Protein AF-A0A8J6HJA6-F1 (afdb_monomer_lite)

Sequence (142 aa):
MAYVNRNKSKNQATWPYMFLNTSSYSYVDPRYQIRTVEYIADKNGFHPVLNKSPPPLPSDTPVVAAAKNRHLVQFANIANAHNAAPGTVVVPVDSVAVNRAKDKHFLLYQKIAEEHARIAAQLEAEKLANEGTAQPILLQQH

pLDDT: mean 78.8, std 19.5, range [33.41, 98.12]

Organism: Tenebrio molitor (NCBI:txid7067)

InterPro domains:
  IPR000618 Insect cuticle protein [PF00379] (24-56)
  IPR000618 Insect cuticle protein [PS51155] (1-58)

Radius of gyration: 39.65 Å; chains: 1; bounding box: 59×57×113 Å

Structure (mmCIF, N/CA/C/O backbone):
data_AF-A0A8J6HJA6-F1
#
_entry.id   AF-A0A8J6HJA6-F1
#
loop_
_atom_site.group_PDB
_atom_site.id
_atom_site.type_symbol
_atom_site.label_atom_id
_atom_site.label_alt_id
_atom_site.label_comp_id
_atom_site.label_asym_id
_atom_site.label_entity_id
_atom_site.label_seq_id
_atom_site.pdbx_PDB_ins_code
_atom_site.Cartn_x
_atom_site.Cartn_y
_atom_site.Cartn_z
_atom_site.occupancy
_atom_site.B_iso_or_equiv
_atom_site.auth_seq_id
_atom_site.auth_comp_id
_atom_site.auth_asym_id
_atom_site.auth_atom_id
_atom_site.pdbx_PDB_model_num
ATOM 1 N N . MET A 1 1 ? 28.087 25.888 -11.509 1.00 39.22 1 MET A N 1
ATOM 2 C CA . MET A 1 1 ? 27.759 25.013 -12.659 1.00 39.22 1 MET A CA 1
ATOM 3 C C . MET A 1 1 ? 26.912 25.821 -13.632 1.00 39.22 1 MET A C 1
ATOM 5 O O . MET A 1 1 ? 25.787 26.157 -13.293 1.00 39.22 1 MET A O 1
ATOM 9 N N . ALA A 1 2 ? 27.481 26.251 -14.761 1.00 33.41 2 ALA A N 1
ATOM 10 C CA . ALA A 1 2 ? 26.812 27.146 -15.707 1.00 33.41 2 ALA A CA 1
ATOM 11 C C . ALA A 1 2 ? 25.949 26.343 -16.693 1.00 33.41 2 ALA A C 1
ATOM 13 O O . ALA A 1 2 ? 26.450 25.463 -17.391 1.00 33.41 2 ALA A O 1
ATOM 14 N N . TYR A 1 3 ? 24.650 26.636 -16.730 1.00 44.25 3 TYR A N 1
ATOM 15 C CA . TYR A 1 3 ? 23.699 26.050 -17.671 1.00 44.25 3 TYR A CA 1
ATOM 16 C C . TYR A 1 3 ? 23.817 26.804 -19.006 1.00 44.25 3 TYR A C 1
ATOM 18 O O . TYR A 1 3 ? 23.492 27.986 -19.076 1.00 44.25 3 TYR A O 1
ATOM 26 N N . VAL A 1 4 ? 24.305 26.152 -20.066 1.00 41.22 4 VAL A N 1
ATOM 27 C CA . VAL A 1 4 ? 24.376 26.737 -21.417 1.00 41.22 4 VAL A CA 1
ATOM 28 C C . VAL A 1 4 ? 23.368 26.011 -22.303 1.00 41.22 4 VAL A C 1
ATOM 30 O O . VAL A 1 4 ? 23.636 24.916 -22.786 1.00 41.22 4 VAL A O 1
ATOM 33 N N . ASN A 1 5 ? 22.200 26.620 -22.520 1.00 40.94 5 ASN A N 1
ATOM 34 C CA . ASN A 1 5 ? 21.218 26.139 -23.491 1.00 40.94 5 ASN A CA 1
ATOM 35 C C . ASN A 1 5 ? 21.443 26.847 -24.835 1.00 40.94 5 ASN A C 1
ATOM 37 O O . ASN A 1 5 ? 20.886 27.910 -25.105 1.00 40.94 5 ASN A O 1
ATOM 41 N N . ARG A 1 6 ? 22.302 26.257 -25.666 1.00 45.31 6 ARG A N 1
ATOM 42 C CA . ARG A 1 6 ? 22.463 26.603 -27.081 1.00 45.31 6 ARG A CA 1
ATOM 43 C C . ARG A 1 6 ? 21.668 25.556 -27.867 1.00 45.31 6 ARG A C 1
ATOM 45 O O . ARG A 1 6 ? 22.193 24.464 -28.023 1.00 45.31 6 ARG A O 1
ATOM 52 N N . ASN A 1 7 ? 20.406 25.833 -28.231 1.00 41.75 7 ASN A N 1
ATOM 53 C CA . ASN A 1 7 ? 19.678 25.283 -29.404 1.00 41.75 7 ASN A CA 1
ATOM 54 C C . ASN A 1 7 ? 18.141 25.408 -29.283 1.00 41.75 7 ASN A C 1
ATOM 56 O O . ASN A 1 7 ? 17.419 24.414 -29.259 1.00 41.75 7 ASN A O 1
ATOM 60 N N . LYS A 1 8 ? 17.595 26.632 -29.310 1.00 38.97 8 LYS A N 1
ATOM 61 C CA . LYS A 1 8 ? 16.229 26.834 -29.834 1.00 38.97 8 LYS A CA 1
ATOM 62 C C . LYS A 1 8 ? 16.327 27.109 -31.335 1.00 38.97 8 LYS A C 1
ATOM 64 O O . LYS A 1 8 ? 16.317 28.262 -31.747 1.00 38.97 8 LYS A O 1
ATOM 69 N N . SER A 1 9 ? 16.437 26.057 -32.143 1.00 43.78 9 SER A N 1
ATOM 70 C CA . SER A 1 9 ? 16.172 26.161 -33.582 1.00 43.78 9 SER A CA 1
ATOM 71 C C . SER A 1 9 ? 14.677 25.926 -33.799 1.00 43.78 9 SER A C 1
ATOM 73 O O . SER A 1 9 ? 14.189 24.816 -33.601 1.00 43.78 9 SER A O 1
ATOM 75 N N . LYS A 1 10 ? 13.927 26.987 -34.111 1.00 42.84 10 LYS A N 1
ATOM 76 C CA . LYS A 1 10 ? 12.536 26.899 -34.573 1.00 42.84 10 LYS A CA 1
ATOM 77 C C . LYS A 1 10 ? 12.545 27.162 -36.074 1.00 42.84 10 LYS A C 1
ATOM 79 O O . LYS A 1 10 ? 12.430 28.312 -36.490 1.00 42.84 10 LYS A O 1
ATOM 84 N N . ASN A 1 11 ? 12.709 26.116 -36.875 1.00 44.12 11 ASN A N 1
ATOM 85 C CA . ASN A 1 11 ? 12.542 26.227 -38.319 1.00 44.12 11 ASN A CA 1
ATOM 86 C C . ASN A 1 11 ? 11.039 26.284 -38.621 1.00 44.12 11 ASN A C 1
ATOM 88 O O . ASN A 1 11 ? 10.352 25.270 -38.570 1.00 44.12 11 ASN A O 1
ATOM 92 N N . GLN A 1 12 ? 10.520 27.488 -38.865 1.00 41.00 12 GLN A N 1
ATOM 93 C CA . G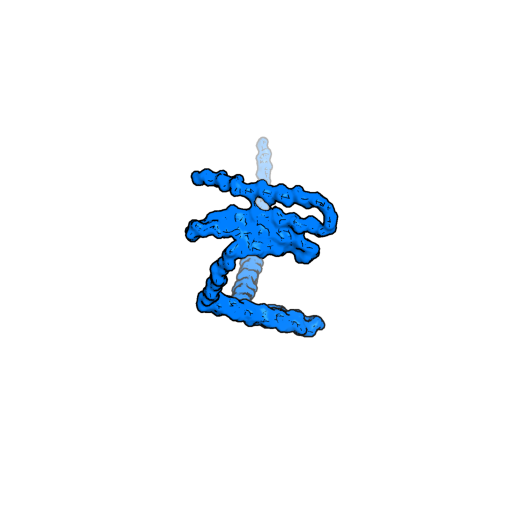LN A 1 12 ? 9.153 27.710 -39.334 1.00 41.00 12 GLN A CA 1
ATOM 94 C C . GLN A 1 12 ? 9.208 27.927 -40.850 1.00 41.00 12 GLN A C 1
ATOM 96 O O . GLN A 1 12 ? 9.618 28.995 -41.297 1.00 41.00 12 GLN A O 1
ATOM 101 N N . ALA A 1 13 ? 8.827 26.914 -41.630 1.00 42.03 13 ALA A N 1
ATOM 102 C CA . ALA A 1 13 ? 8.609 27.031 -43.071 1.00 42.03 13 ALA A CA 1
ATOM 103 C C . ALA A 1 13 ? 7.095 27.058 -43.353 1.00 42.03 13 ALA A C 1
ATOM 105 O O . ALA A 1 13 ? 6.339 26.258 -42.810 1.00 42.03 13 ALA A O 1
ATOM 106 N N . THR A 1 14 ? 6.658 28.022 -44.158 1.00 39.03 14 THR A N 1
ATOM 107 C CA . THR A 1 14 ? 5.274 28.309 -44.586 1.00 39.03 14 THR A CA 1
ATOM 108 C C . THR A 1 14 ? 4.947 27.601 -45.925 1.00 39.03 14 THR A C 1
ATOM 110 O O . THR A 1 14 ? 5.874 27.316 -46.670 1.00 39.03 14 THR A O 1
ATOM 113 N N . TRP A 1 15 ? 3.706 27.509 -46.439 1.00 45.03 15 TRP A N 1
ATOM 114 C CA . TRP A 1 15 ? 2.579 26.525 -46.307 1.00 45.03 15 TRP A CA 1
ATOM 115 C C . TRP A 1 15 ? 2.310 25.909 -47.736 1.00 45.03 15 TRP A C 1
ATOM 117 O O . TRP A 1 15 ? 2.874 26.498 -48.660 1.00 45.03 15 TRP A O 1
ATOM 127 N N . PRO A 1 16 ? 1.477 24.855 -48.034 1.00 52.22 16 PRO A N 1
ATOM 128 C CA . PRO A 1 16 ? 0.287 24.358 -47.314 1.00 52.22 16 PRO A CA 1
ATOM 129 C C . PRO A 1 16 ? 0.128 22.817 -47.133 1.00 52.22 16 PRO A C 1
ATOM 131 O O . PRO A 1 16 ? 0.649 22.007 -47.888 1.00 52.22 16 PRO A O 1
ATOM 134 N N . TYR A 1 17 ? -0.711 22.462 -46.147 1.00 45.69 17 TYR A N 1
ATOM 135 C CA . TYR A 1 17 ? -1.156 21.137 -45.662 1.00 45.69 17 TYR A CA 1
ATOM 136 C C . TYR A 1 17 ? -0.195 20.338 -44.747 1.00 45.69 17 TYR A C 1
ATOM 138 O O . TYR A 1 17 ? 0.798 19.767 -45.170 1.00 45.69 17 TYR A O 1
ATOM 146 N N . MET A 1 18 ? -0.605 20.263 -43.467 1.00 48.44 18 MET A N 1
ATOM 147 C CA . MET A 1 18 ? -0.001 19.588 -42.300 1.00 48.44 18 MET A CA 1
ATOM 148 C C . MET A 1 18 ? 1.337 20.158 -41.801 1.00 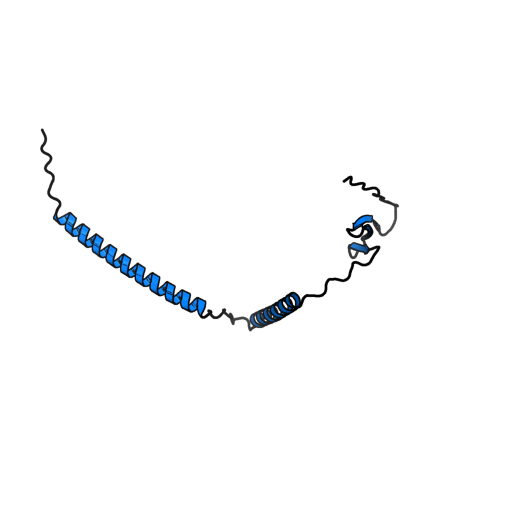48.44 18 MET A C 1
ATOM 150 O O . MET A 1 18 ? 2.419 19.779 -42.230 1.00 48.44 18 MET A O 1
ATOM 154 N N . PHE A 1 19 ? 1.247 21.042 -40.803 1.00 53.66 19 PHE A N 1
ATOM 155 C CA . PHE A 1 19 ? 2.394 21.541 -40.043 1.00 53.66 19 PHE A CA 1
ATOM 156 C C . PHE A 1 19 ? 2.930 20.436 -39.141 1.00 53.66 19 PHE A C 1
ATOM 158 O O . PHE A 1 19 ? 2.444 20.245 -38.027 1.00 53.66 19 PHE A O 1
ATOM 165 N N . LEU A 1 20 ? 3.941 19.714 -39.620 1.00 52.19 20 LEU A N 1
ATOM 166 C CA . LEU A 1 20 ? 4.787 18.908 -38.755 1.00 52.19 20 LEU A CA 1
ATOM 167 C C . LEU A 1 20 ? 5.719 19.874 -38.010 1.00 52.19 20 LEU A C 1
ATOM 169 O O . LEU A 1 20 ? 6.768 20.271 -38.512 1.00 52.19 20 LEU A O 1
ATOM 173 N N . ASN A 1 21 ? 5.306 20.316 -36.824 1.00 59.88 21 ASN A N 1
ATOM 174 C CA . ASN A 1 21 ? 6.173 21.113 -35.962 1.00 59.88 21 ASN A CA 1
ATOM 175 C C . ASN A 1 21 ? 7.187 20.170 -35.312 1.00 59.88 21 ASN A C 1
ATOM 177 O O . ASN A 1 21 ? 6.840 19.459 -34.366 1.00 59.88 21 ASN A O 1
ATOM 181 N N . THR A 1 22 ? 8.426 20.164 -35.806 1.00 66.81 22 THR A N 1
ATOM 182 C CA . THR A 1 22 ? 9.513 19.410 -35.180 1.00 66.81 22 THR A CA 1
ATOM 183 C C . THR A 1 22 ? 10.250 20.277 -34.167 1.00 66.81 22 THR A C 1
ATOM 185 O O . THR A 1 22 ? 10.564 21.447 -34.395 1.00 66.81 22 THR A O 1
ATOM 188 N N . SER A 1 23 ? 10.490 19.720 -32.986 1.00 77.19 23 SER A N 1
ATOM 189 C CA . SER A 1 23 ? 11.286 20.357 -31.940 1.00 77.19 23 SER A CA 1
ATOM 190 C C . SER A 1 23 ? 12.252 19.332 -31.373 1.00 77.19 23 SER A C 1
ATOM 192 O O . SER A 1 23 ? 11.929 18.152 -31.315 1.00 77.19 23 SER A O 1
ATOM 194 N N . SER A 1 24 ? 13.436 19.759 -30.947 1.00 82.56 24 SER A N 1
ATOM 195 C CA . SER A 1 24 ? 14.419 18.867 -30.338 1.00 82.56 24 SER A CA 1
ATOM 196 C C . SER A 1 24 ? 14.859 19.399 -28.984 1.00 82.56 24 SER A C 1
ATOM 198 O O . SER A 1 24 ? 15.115 20.597 -28.842 1.00 82.56 24 SER A O 1
ATOM 200 N N . TYR A 1 25 ? 15.013 18.508 -28.012 1.00 85.69 25 TYR A N 1
ATOM 201 C CA . TYR A 1 25 ? 15.626 18.816 -26.724 1.00 85.69 25 TYR A CA 1
ATOM 202 C C . TYR A 1 25 ? 16.797 17.870 -26.459 1.00 85.69 25 TYR A C 1
ATOM 204 O O . TYR A 1 25 ? 16.674 16.663 -26.666 1.00 85.69 25 TYR A O 1
ATOM 212 N N . SER A 1 26 ? 17.919 18.413 -25.979 1.00 88.06 26 SER A N 1
ATOM 213 C CA . SER A 1 26 ? 19.133 17.643 -25.700 1.00 88.06 26 SER A CA 1
ATOM 214 C C . SER A 1 26 ? 19.666 17.909 -24.297 1.00 88.06 26 SER A C 1
ATOM 216 O O . SER A 1 26 ? 19.671 19.051 -23.837 1.00 88.06 26 SER A O 1
ATOM 218 N N . TYR A 1 27 ? 20.163 16.862 -23.637 1.00 88.81 27 TYR A N 1
ATOM 219 C CA . TYR A 1 27 ? 20.821 16.946 -22.331 1.00 88.81 27 TYR A CA 1
ATOM 220 C C . TYR A 1 27 ? 21.981 15.944 -22.219 1.00 88.81 27 TYR A C 1
ATOM 222 O O . TYR A 1 27 ? 22.106 15.024 -23.030 1.00 88.81 27 TYR A O 1
ATOM 230 N N . VAL A 1 28 ? 22.839 16.126 -21.210 1.00 91.12 28 VAL A N 1
ATOM 231 C CA . VAL A 1 28 ? 23.933 15.198 -20.877 1.00 91.12 28 VAL A CA 1
ATOM 232 C C . VAL A 1 28 ? 23.485 14.302 -19.725 1.00 91.12 28 VAL A C 1
ATOM 234 O O . VAL A 1 28 ? 23.080 14.807 -18.678 1.00 91.12 28 VAL A O 1
ATOM 237 N N . ASP A 1 29 ? 23.518 12.984 -19.917 1.00 87.81 29 ASP A N 1
ATOM 238 C CA . ASP A 1 29 ? 23.140 12.021 -18.879 1.00 87.81 29 ASP A CA 1
ATOM 239 C C . ASP A 1 29 ? 24.255 11.829 -17.819 1.00 87.81 29 ASP A C 1
ATOM 241 O O . ASP A 1 29 ? 25.400 12.231 -18.042 1.00 87.81 29 ASP A O 1
ATOM 245 N N . PRO A 1 30 ? 23.974 11.191 -16.663 1.00 89.69 30 PRO A N 1
ATOM 246 C CA . PRO A 1 30 ? 24.989 10.911 -15.636 1.00 89.69 30 PRO A CA 1
ATOM 247 C C . PRO A 1 30 ? 26.155 10.020 -16.099 1.00 89.69 30 PRO A C 1
ATOM 249 O O . PRO A 1 30 ? 27.116 9.829 -15.359 1.00 89.69 30 PRO A O 1
ATOM 252 N N . ARG A 1 31 ? 26.075 9.451 -17.308 1.00 88.31 31 ARG A N 1
ATOM 253 C CA . ARG A 1 31 ? 27.128 8.659 -17.955 1.00 88.31 31 ARG A CA 1
ATOM 254 C C . ARG A 1 31 ? 27.893 9.491 -18.996 1.00 88.31 31 ARG A C 1
ATOM 256 O O . ARG A 1 31 ? 28.598 8.915 -19.823 1.00 88.31 31 ARG A O 1
ATOM 263 N N . TYR A 1 32 ? 27.738 10.817 -18.970 1.00 91.19 32 TYR A N 1
ATOM 264 C CA . TYR A 1 32 ? 28.351 11.784 -19.883 1.00 91.19 32 TYR A CA 1
ATOM 265 C C . TYR A 1 32 ? 27.991 11.583 -21.363 1.00 91.19 32 TYR A C 1
ATOM 267 O O . TYR A 1 32 ? 28.756 11.957 -22.252 1.00 91.19 32 TYR A O 1
ATOM 275 N N . GLN A 1 33 ? 26.819 11.015 -21.661 1.00 88.75 33 GLN A N 1
ATOM 276 C CA . GLN A 1 33 ? 26.337 10.860 -23.034 1.00 88.75 33 GLN A CA 1
ATOM 277 C C . GLN A 1 33 ? 25.266 11.896 -23.379 1.00 88.75 33 GLN A C 1
ATOM 279 O O . GLN A 1 33 ? 24.378 12.178 -22.577 1.00 88.75 33 GLN A O 1
ATOM 284 N N . ILE A 1 34 ? 25.303 12.409 -24.613 1.00 90.31 34 ILE A N 1
ATOM 285 C CA . ILE A 1 34 ? 24.251 13.288 -25.134 1.00 90.31 34 ILE A CA 1
ATOM 286 C C . ILE A 1 34 ? 23.013 12.455 -25.476 1.00 90.31 34 ILE A C 1
ATOM 288 O O . ILE A 1 34 ? 23.058 11.533 -26.303 1.00 90.31 34 ILE A O 1
ATOM 292 N N . ARG A 1 35 ? 21.895 12.810 -24.849 1.00 89.44 35 ARG A N 1
ATOM 293 C CA . ARG A 1 35 ? 20.556 12.314 -25.160 1.00 89.44 35 ARG A CA 1
ATOM 294 C C . ARG A 1 35 ? 19.809 13.414 -25.890 1.00 89.44 35 ARG A C 1
ATOM 296 O O . ARG A 1 35 ? 19.789 14.545 -25.415 1.00 89.44 35 ARG A O 1
ATOM 303 N N . THR A 1 36 ? 19.212 13.073 -27.023 1.00 90.69 36 THR A N 1
ATOM 304 C CA . THR A 1 36 ? 18.389 13.980 -27.822 1.00 90.69 36 THR A CA 1
ATOM 305 C C . THR A 1 36 ? 17.038 13.329 -28.023 1.00 90.69 36 THR A C 1
ATOM 307 O O . THR A 1 36 ? 16.962 12.175 -28.451 1.00 90.69 36 THR A O 1
ATOM 310 N N . VAL A 1 37 ? 15.994 14.081 -27.704 1.00 88.88 37 VAL A N 1
ATOM 311 C CA . VAL A 1 37 ? 14.614 13.723 -28.003 1.00 88.88 37 VAL A CA 1
ATOM 312 C C . VAL A 1 37 ? 14.146 14.640 -29.117 1.00 88.88 37 VAL A C 1
ATOM 314 O O . VAL A 1 37 ? 14.171 15.864 -28.965 1.00 88.88 37 VAL A O 1
ATOM 317 N N . GLU A 1 38 ? 13.765 14.043 -30.235 1.00 89.06 38 GLU A N 1
ATOM 318 C CA . GLU A 1 38 ? 13.066 14.715 -31.318 1.00 89.06 38 GLU A CA 1
ATOM 319 C C . GLU A 1 38 ? 11.563 14.539 -31.123 1.00 89.06 38 GLU A C 1
ATOM 321 O O . GLU A 1 38 ? 11.078 13.473 -30.746 1.00 89.06 38 GLU A O 1
ATOM 326 N N . TYR A 1 39 ? 10.828 15.616 -31.342 1.00 84.88 39 TYR A N 1
ATOM 327 C CA . TYR A 1 39 ? 9.397 15.684 -31.132 1.00 84.88 39 TYR A CA 1
ATOM 328 C C . TYR A 1 39 ? 8.697 15.823 -32.470 1.00 84.88 39 TYR A C 1
ATOM 330 O O . TYR A 1 39 ? 8.936 16.792 -33.191 1.00 84.88 39 TYR A O 1
ATOM 338 N N . ILE A 1 40 ? 7.811 14.873 -32.762 1.00 85.75 40 ILE A N 1
ATOM 339 C CA . ILE A 1 40 ? 6.941 14.890 -33.934 1.00 85.75 40 ILE A CA 1
ATOM 340 C C . ILE A 1 40 ? 5.502 14.992 -33.427 1.00 85.75 40 ILE A C 1
ATOM 342 O O . ILE A 1 40 ? 5.014 14.100 -32.732 1.00 85.75 40 ILE A O 1
ATOM 346 N N . ALA A 1 41 ? 4.835 16.100 -33.745 1.00 84.25 41 ALA A N 1
ATOM 347 C CA . ALA A 1 41 ? 3.416 16.287 -33.465 1.00 84.25 41 ALA A CA 1
ATOM 348 C C . ALA A 1 41 ? 2.605 16.037 -34.742 1.00 84.25 41 ALA A C 1
ATOM 350 O O . ALA A 1 41 ? 2.811 16.719 -35.749 1.00 84.25 41 ALA A O 1
ATOM 351 N N . ASP A 1 42 ? 1.685 15.073 -34.689 1.00 82.56 42 ASP A N 1
ATOM 352 C CA . ASP A 1 42 ? 0.760 14.754 -35.775 1.00 82.56 42 ASP A CA 1
ATOM 353 C C . ASP A 1 42 ? -0.696 14.664 -35.275 1.00 82.56 42 ASP A C 1
ATOM 355 O O . ASP A 1 42 ? -1.011 14.965 -34.123 1.00 82.56 42 ASP A O 1
ATOM 359 N N . LYS A 1 43 ? -1.617 14.260 -36.159 1.00 86.44 43 LYS A N 1
ATOM 360 C CA . LYS A 1 43 ? -3.050 14.118 -35.845 1.00 86.44 43 LYS A CA 1
ATOM 361 C C . LYS A 1 43 ? -3.366 13.067 -34.769 1.00 86.44 43 LYS A C 1
ATOM 363 O O . LYS A 1 43 ? -4.431 13.134 -34.167 1.00 86.44 43 LYS A O 1
ATOM 368 N N . ASN A 1 44 ? -2.475 12.102 -34.550 1.00 84.88 44 ASN A N 1
ATOM 369 C CA . ASN A 1 44 ? -2.622 11.027 -33.569 1.00 84.88 44 ASN A CA 1
ATOM 370 C C . ASN A 1 44 ? -1.936 11.370 -32.236 1.00 84.88 44 ASN A C 1
ATOM 372 O O . ASN A 1 44 ? -1.934 10.550 -31.319 1.00 84.88 44 ASN A O 1
ATOM 376 N N . GLY A 1 45 ? -1.366 12.573 -32.119 1.00 83.25 45 GLY A N 1
ATOM 377 C CA . GLY A 1 45 ? -0.766 13.081 -30.897 1.00 83.25 45 GLY A CA 1
ATOM 378 C C . GLY A 1 45 ? 0.740 13.278 -31.014 1.00 83.25 45 GLY A C 1
ATOM 379 O O . GLY A 1 45 ? 1.266 13.714 -32.037 1.00 83.25 45 GLY A O 1
ATOM 380 N N . PHE A 1 46 ? 1.426 13.039 -29.902 1.00 83.81 46 PHE A N 1
ATOM 381 C CA . PHE A 1 46 ? 2.830 13.377 -29.720 1.00 83.81 46 PHE A CA 1
ATOM 382 C C . PHE A 1 46 ? 3.708 12.130 -29.734 1.00 83.81 46 PHE A C 1
ATOM 384 O O . PHE A 1 46 ? 3.520 11.231 -28.913 1.00 83.81 46 PHE A O 1
ATOM 391 N N . HIS A 1 47 ? 4.709 12.125 -30.612 1.00 86.06 47 HIS A N 1
ATOM 392 C CA . HIS A 1 47 ? 5.608 10.991 -30.816 1.00 86.06 47 HIS A CA 1
ATOM 393 C C . HIS A 1 47 ? 7.054 11.406 -30.522 1.00 86.06 47 HIS A C 1
ATOM 395 O O . HIS A 1 47 ? 7.678 12.088 -31.342 1.00 86.06 47 HIS A O 1
ATOM 401 N N . PRO A 1 48 ? 7.602 11.042 -29.350 1.00 88.44 48 PRO A N 1
ATOM 402 C CA . PRO A 1 48 ? 9.001 11.289 -29.040 1.00 88.44 48 PRO A CA 1
ATOM 403 C C . PRO A 1 48 ? 9.892 10.236 -29.710 1.00 88.44 48 PRO A C 1
ATOM 405 O O . PRO A 1 48 ? 9.736 9.035 -29.487 1.00 88.44 48 PRO A O 1
ATOM 408 N N . VAL A 1 49 ? 10.873 10.691 -30.482 1.00 88.62 49 VAL A N 1
ATOM 409 C CA . VAL A 1 49 ? 11.915 9.853 -31.081 1.00 88.62 49 VAL A CA 1
ATOM 410 C C . VAL A 1 49 ? 13.213 10.070 -30.312 1.00 88.62 49 VAL A C 1
ATOM 412 O O . VAL A 1 49 ? 13.709 11.188 -30.181 1.00 88.62 49 VAL A O 1
ATOM 415 N N . LEU A 1 50 ? 13.765 8.991 -29.764 1.00 89.62 50 LEU A N 1
ATOM 416 C CA . LEU A 1 50 ? 15.002 9.023 -28.988 1.00 89.62 50 LEU A CA 1
ATOM 417 C C . LEU A 1 50 ? 16.192 8.684 -29.885 1.00 89.62 50 LEU A C 1
ATOM 419 O O . LEU A 1 50 ? 16.182 7.673 -30.582 1.00 89.62 50 LEU A O 1
ATOM 423 N N . ASN A 1 51 ? 17.267 9.467 -29.792 1.00 88.44 51 ASN A N 1
ATOM 424 C CA . ASN A 1 51 ? 18.517 9.184 -30.507 1.00 88.44 51 ASN A CA 1
ATOM 425 C C . ASN A 1 51 ? 19.221 7.896 -30.043 1.00 88.44 51 ASN A C 1
ATOM 427 O O . ASN A 1 51 ? 20.116 7.388 -30.717 1.00 88.44 51 ASN A O 1
ATOM 431 N N . LYS A 1 52 ? 18.871 7.403 -28.855 1.00 86.00 52 LYS A N 1
ATOM 432 C CA . LYS A 1 52 ? 19.425 6.197 -28.250 1.00 86.00 52 LYS A CA 1
ATOM 433 C C . LYS A 1 52 ? 18.340 5.482 -27.468 1.00 86.00 52 LYS A C 1
ATOM 435 O O . LYS A 1 52 ? 17.616 6.123 -26.706 1.00 86.00 52 LYS A O 1
ATOM 440 N N . SER A 1 53 ? 18.306 4.159 -27.569 1.00 84.38 53 SER A N 1
ATOM 441 C CA . SER A 1 53 ? 17.411 3.347 -26.753 1.00 84.38 53 SER A CA 1
ATOM 442 C C . SER A 1 53 ? 17.667 3.592 -25.260 1.00 84.38 53 SER A C 1
ATOM 444 O O . SER A 1 53 ? 18.833 3.706 -24.841 1.00 84.38 53 SER A O 1
ATOM 446 N N . PRO A 1 54 ? 16.602 3.702 -24.448 1.00 81.94 54 PRO A N 1
ATOM 447 C CA . PRO A 1 54 ? 16.754 3.708 -23.005 1.00 81.94 54 PRO A CA 1
ATOM 448 C C . PRO A 1 54 ? 17.386 2.382 -22.555 1.00 81.94 54 PRO A C 1
ATOM 450 O O . PRO A 1 54 ? 17.239 1.362 -23.239 1.00 81.94 54 PRO A O 1
ATOM 453 N N . PRO A 1 55 ? 18.114 2.377 -21.427 1.00 83.62 55 PRO A N 1
ATOM 454 C CA . PRO A 1 55 ? 18.568 1.127 -20.836 1.00 83.62 55 PRO A CA 1
ATOM 455 C C . PRO A 1 55 ? 17.363 0.216 -20.550 1.00 83.62 55 PRO A C 1
ATOM 457 O O . PRO A 1 55 ? 16.260 0.723 -20.314 1.00 83.62 55 PRO A O 1
ATOM 460 N N . PRO A 1 56 ? 17.556 -1.115 -20.561 1.00 86.94 56 PRO A N 1
ATOM 461 C CA . PRO A 1 56 ? 16.492 -2.033 -20.190 1.00 86.94 56 PRO A CA 1
ATOM 462 C C . PRO A 1 56 ? 16.002 -1.709 -18.779 1.00 86.94 56 PRO A C 1
ATOM 464 O O . PRO A 1 56 ? 16.779 -1.295 -17.912 1.00 86.94 56 PRO A O 1
ATOM 467 N N . LEU A 1 57 ? 14.702 -1.900 -18.561 1.00 87.31 57 LEU A N 1
ATOM 468 C CA . LEU A 1 57 ? 14.132 -1.785 -17.228 1.00 87.31 57 LEU A CA 1
ATOM 469 C C . LEU A 1 57 ? 14.824 -2.780 -16.286 1.00 87.31 57 LEU A C 1
ATOM 471 O O . LEU A 1 57 ? 15.209 -3.872 -16.719 1.00 87.31 57 LEU A O 1
ATOM 475 N N . PRO A 1 58 ? 14.997 -2.419 -15.006 1.00 89.94 58 PRO A N 1
ATOM 476 C CA . PRO A 1 58 ? 15.538 -3.348 -14.029 1.00 89.94 58 PRO A CA 1
ATOM 477 C C . PRO A 1 58 ? 14.631 -4.577 -13.921 1.00 89.94 58 PRO A C 1
ATOM 479 O O . PRO A 1 58 ? 13.406 -4.459 -13.937 1.00 89.94 58 PRO A O 1
ATOM 482 N N . SER A 1 59 ? 15.240 -5.757 -13.798 1.00 93.31 59 SER A N 1
ATOM 483 C CA . SER A 1 59 ? 14.498 -6.975 -13.476 1.00 93.31 59 SER A CA 1
ATOM 484 C C . SER A 1 59 ? 13.978 -6.896 -12.043 1.00 93.31 59 SER A C 1
ATOM 486 O O . SER A 1 59 ? 14.697 -6.446 -11.147 1.00 93.31 59 SER A O 1
ATOM 488 N N . ASP A 1 60 ? 12.757 -7.384 -11.820 1.00 95.06 60 ASP A N 1
ATOM 489 C CA . ASP A 1 60 ? 12.175 -7.463 -10.483 1.00 95.06 60 ASP A CA 1
ATOM 490 C C . ASP A 1 60 ? 13.091 -8.283 -9.564 1.00 95.06 60 ASP A C 1
ATOM 492 O O . ASP A 1 60 ? 13.540 -9.381 -9.909 1.00 95.06 60 ASP A O 1
ATOM 496 N N . THR A 1 61 ? 13.358 -7.758 -8.367 1.00 96.69 61 THR A N 1
ATOM 497 C CA . THR A 1 61 ? 13.984 -8.552 -7.306 1.00 96.69 61 THR A CA 1
ATOM 498 C C . THR A 1 61 ? 12.992 -9.612 -6.814 1.00 96.69 61 THR A C 1
ATOM 500 O O . THR A 1 61 ? 11.778 -9.428 -6.958 1.00 96.69 61 THR A O 1
ATOM 503 N N . PRO A 1 62 ? 13.447 -10.697 -6.159 1.00 96.81 62 PRO A N 1
ATOM 504 C CA . PRO A 1 62 ? 12.542 -11.722 -5.632 1.00 96.81 62 PRO A CA 1
ATOM 505 C C . PRO A 1 62 ? 11.441 -11.160 -4.718 1.00 96.81 62 PRO A C 1
ATOM 507 O O . PRO A 1 62 ? 10.308 -11.636 -4.735 1.00 96.81 62 PRO A O 1
ATOM 510 N N . VAL A 1 63 ? 11.751 -10.107 -3.954 1.00 96.50 63 VAL A N 1
ATOM 511 C CA . VAL A 1 63 ? 10.794 -9.437 -3.060 1.00 96.50 63 VAL A CA 1
ATOM 512 C C . VAL A 1 63 ? 9.733 -8.676 -3.852 1.00 96.50 63 VAL A C 1
ATOM 514 O O . VAL A 1 63 ? 8.546 -8.789 -3.544 1.00 96.50 63 VAL A O 1
ATOM 517 N N . VAL A 1 64 ? 10.141 -7.933 -4.884 1.00 96.81 64 VAL A N 1
ATOM 518 C CA . VAL A 1 64 ? 9.220 -7.179 -5.748 1.00 96.81 64 VAL A CA 1
ATOM 519 C C . VAL A 1 64 ? 8.314 -8.136 -6.522 1.00 96.81 64 VAL A C 1
ATOM 521 O O . VAL A 1 64 ? 7.097 -7.955 -6.524 1.00 96.81 64 VAL A O 1
ATOM 524 N N . ALA A 1 65 ? 8.876 -9.207 -7.084 1.00 96.56 65 ALA A N 1
ATOM 525 C CA . ALA A 1 65 ? 8.109 -10.240 -7.774 1.00 96.56 65 ALA A CA 1
ATOM 526 C C . ALA A 1 65 ? 7.085 -10.909 -6.838 1.00 96.56 65 ALA A C 1
ATOM 528 O O . ALA A 1 65 ? 5.909 -11.044 -7.182 1.00 96.56 65 ALA A O 1
ATOM 529 N N . ALA A 1 66 ? 7.496 -11.263 -5.614 1.00 97.31 66 ALA A N 1
ATOM 530 C CA . ALA A 1 66 ? 6.588 -11.819 -4.615 1.00 97.31 66 ALA A CA 1
ATOM 531 C C . ALA A 1 66 ? 5.471 -10.835 -4.232 1.00 97.31 66 ALA A C 1
ATOM 533 O O . ALA A 1 66 ? 4.316 -11.243 -4.112 1.00 97.31 66 ALA A O 1
ATOM 534 N N . ALA A 1 67 ? 5.783 -9.547 -4.060 1.00 96.94 67 ALA A N 1
ATOM 535 C CA . ALA A 1 67 ? 4.787 -8.518 -3.764 1.00 96.94 67 ALA A CA 1
ATOM 536 C C . ALA A 1 67 ? 3.778 -8.351 -4.913 1.00 96.94 67 ALA A C 1
ATOM 538 O O . ALA A 1 67 ? 2.572 -8.312 -4.669 1.00 96.94 67 ALA A O 1
ATOM 539 N N . LYS A 1 68 ? 4.254 -8.344 -6.163 1.00 96.88 68 LYS A N 1
ATOM 540 C CA . LYS A 1 68 ? 3.412 -8.285 -7.365 1.00 96.88 68 LYS A CA 1
ATOM 541 C C . LYS A 1 68 ? 2.462 -9.479 -7.454 1.00 96.88 68 LYS A C 1
ATOM 543 O O . LYS A 1 68 ? 1.274 -9.293 -7.712 1.00 96.88 68 LYS A O 1
ATOM 548 N N . ASN A 1 69 ? 2.957 -10.681 -7.162 1.00 97.62 69 ASN A N 1
ATOM 549 C CA . ASN A 1 69 ? 2.136 -11.892 -7.130 1.00 97.62 69 ASN A CA 1
ATOM 550 C C . ASN A 1 69 ? 1.066 -11.825 -6.033 1.00 97.62 69 ASN A C 1
ATOM 552 O O . ASN A 1 69 ? -0.098 -12.114 -6.303 1.00 97.62 69 ASN A O 1
ATOM 556 N N . ARG A 1 70 ? 1.421 -11.386 -4.815 1.00 96.88 70 ARG A N 1
ATOM 557 C CA . ARG A 1 70 ? 0.438 -11.188 -3.732 1.00 96.88 70 ARG A CA 1
ATOM 558 C C . ARG A 1 70 ? -0.647 -10.195 -4.134 1.00 96.88 70 ARG A C 1
ATOM 560 O O . ARG A 1 70 ? -1.825 -10.469 -3.921 1.00 96.88 70 ARG A O 1
ATOM 567 N N . HIS A 1 71 ? -0.253 -9.074 -4.736 1.00 96.81 71 HIS A N 1
ATOM 568 C CA . HIS A 1 71 ? -1.190 -8.058 -5.200 1.00 96.81 71 HIS A CA 1
ATOM 569 C C . HIS A 1 71 ? -2.132 -8.604 -6.281 1.00 96.81 71 HIS A C 1
ATOM 571 O O . HIS A 1 71 ? -3.338 -8.398 -6.197 1.00 96.81 71 HIS A O 1
ATOM 577 N N . LEU A 1 72 ? -1.606 -9.338 -7.267 1.00 97.12 72 LEU A N 1
ATOM 578 C CA . LEU A 1 72 ? -2.418 -9.968 -8.314 1.00 97.12 72 LEU A CA 1
ATOM 579 C C . LEU A 1 72 ? -3.482 -10.907 -7.735 1.00 97.12 72 LEU A C 1
ATOM 581 O O . LEU A 1 72 ? -4.643 -10.831 -8.132 1.00 97.12 72 LEU A O 1
ATOM 585 N N . VAL A 1 73 ? -3.104 -11.745 -6.765 1.00 96.19 73 VAL A N 1
ATOM 586 C CA . VAL A 1 73 ? -4.039 -12.652 -6.080 1.00 96.19 73 VAL A CA 1
ATOM 587 C C . VAL A 1 73 ? -5.116 -11.867 -5.327 1.00 96.19 73 VAL A C 1
ATOM 589 O O . VAL A 1 73 ? -6.301 -12.169 -5.452 1.00 96.19 73 VAL A O 1
ATOM 592 N N . GLN A 1 74 ? -4.731 -10.833 -4.576 1.00 90.69 74 GLN A N 1
ATOM 593 C CA . GLN A 1 74 ? -5.682 -9.991 -3.841 1.00 90.69 74 GLN A CA 1
ATOM 594 C C . GLN A 1 74 ? -6.658 -9.277 -4.776 1.00 90.69 74 GLN A C 1
ATOM 596 O O . GLN A 1 74 ? -7.862 -9.285 -4.527 1.00 90.69 74 GLN A O 1
ATOM 601 N N . PHE A 1 75 ? -6.152 -8.705 -5.867 1.00 92.19 75 PHE A N 1
ATOM 602 C CA . PHE A 1 75 ? -6.974 -8.048 -6.873 1.00 92.19 75 PHE A CA 1
ATOM 603 C C . PHE A 1 75 ? -7.995 -9.017 -7.479 1.00 92.19 75 PHE A C 1
ATOM 605 O O . PHE A 1 75 ? -9.176 -8.685 -7.548 1.00 92.19 75 PHE A O 1
ATOM 612 N N . ALA A 1 76 ? -7.569 -10.228 -7.852 1.00 91.75 76 ALA A N 1
ATOM 613 C CA . ALA A 1 76 ? -8.465 -11.249 -8.389 1.00 91.75 76 ALA A CA 1
ATOM 614 C C . ALA A 1 76 ? -9.560 -11.642 -7.382 1.00 91.75 76 ALA A C 1
ATOM 616 O O . ALA A 1 76 ? -10.729 -11.734 -7.751 1.00 91.75 76 ALA A O 1
ATOM 617 N N . ASN A 1 77 ? -9.211 -11.803 -6.102 1.00 87.06 77 ASN A N 1
ATOM 618 C CA . ASN A 1 77 ? -10.183 -12.104 -5.048 1.00 87.06 77 ASN A CA 1
ATOM 619 C C . ASN A 1 77 ? -11.232 -10.994 -4.898 1.00 87.06 77 ASN A C 1
ATOM 621 O O . ASN A 1 77 ? -12.422 -11.287 -4.809 1.00 87.06 77 ASN A O 1
ATOM 625 N N . ILE A 1 78 ? -10.800 -9.729 -4.903 1.00 84.06 78 ILE A N 1
ATOM 626 C CA . ILE A 1 78 ? -11.700 -8.571 -4.806 1.00 84.06 78 ILE A CA 1
ATOM 627 C C . ILE A 1 78 ? -12.592 -8.484 -6.046 1.00 84.06 78 ILE A C 1
ATOM 629 O O . ILE A 1 78 ? -13.802 -8.319 -5.918 1.00 84.06 78 ILE A O 1
ATOM 633 N N . ALA A 1 79 ? -12.024 -8.648 -7.242 1.00 85.50 79 ALA A N 1
ATOM 634 C CA . ALA A 1 79 ? -12.788 -8.650 -8.485 1.00 85.50 79 ALA A CA 1
ATOM 635 C C . ALA A 1 79 ? -13.858 -9.755 -8.485 1.00 85.50 79 ALA A C 1
ATOM 637 O O . ALA A 1 79 ? -15.005 -9.498 -8.837 1.00 85.50 79 ALA A O 1
ATOM 638 N N . ASN A 1 80 ? -13.519 -10.962 -8.026 1.00 83.75 80 ASN A N 1
ATOM 639 C CA . ASN A 1 80 ? -14.474 -12.064 -7.895 1.00 83.75 80 ASN A CA 1
ATOM 640 C C . ASN A 1 80 ? -15.566 -11.767 -6.859 1.00 83.75 80 ASN A C 1
ATOM 642 O O . ASN A 1 80 ? -16.737 -12.018 -7.131 1.00 83.75 80 ASN A O 1
ATOM 646 N N . ALA A 1 81 ? -15.206 -11.197 -5.705 1.00 79.31 81 ALA A N 1
ATOM 647 C CA . ALA A 1 81 ? -16.174 -10.794 -4.686 1.00 79.31 81 ALA A CA 1
ATOM 648 C C . ALA A 1 81 ? -17.137 -9.711 -5.200 1.00 79.31 81 ALA A C 1
ATOM 650 O O . ALA A 1 81 ? -18.319 -9.740 -4.874 1.00 79.31 81 ALA A O 1
ATOM 651 N N . HIS A 1 82 ? -16.654 -8.787 -6.033 1.00 75.62 82 HIS A N 1
ATOM 652 C CA . HIS A 1 82 ? -17.482 -7.748 -6.650 1.00 75.62 82 HIS A CA 1
ATOM 653 C C . HIS A 1 82 ? -18.322 -8.249 -7.833 1.00 75.62 82 HIS A C 1
ATOM 655 O O . HIS A 1 82 ? -19.349 -7.648 -8.131 1.00 75.62 82 HIS A O 1
ATOM 661 N N . ASN A 1 83 ? -17.920 -9.341 -8.489 1.00 76.88 83 ASN A N 1
ATOM 662 C CA . ASN A 1 83 ? -18.725 -10.018 -9.511 1.00 76.88 83 ASN A CA 1
ATOM 663 C C . ASN A 1 83 ? -19.813 -10.932 -8.914 1.00 76.88 83 ASN A C 1
ATOM 665 O O . ASN A 1 83 ? -20.604 -11.503 -9.668 1.00 76.88 83 ASN A O 1
ATOM 669 N N . ALA A 1 84 ? -19.864 -11.104 -7.586 1.00 67.12 84 ALA A N 1
ATOM 670 C CA . ALA A 1 84 ? -20.958 -11.813 -6.931 1.00 67.12 84 ALA A CA 1
ATOM 671 C C . ALA A 1 84 ? -22.302 -11.113 -7.214 1.00 67.12 84 ALA A C 1
ATOM 673 O O . ALA A 1 84 ? -22.355 -9.899 -7.406 1.00 67.12 84 ALA A O 1
ATOM 674 N N . ALA A 1 85 ? -23.381 -11.899 -7.275 1.00 67.69 85 ALA A N 1
ATOM 675 C CA . ALA A 1 85 ? -24.699 -11.447 -7.713 1.00 67.69 85 ALA A CA 1
ATOM 676 C C . ALA A 1 85 ? -25.142 -10.129 -7.032 1.00 67.69 85 ALA A C 1
ATOM 678 O O . ALA A 1 85 ? -24.938 -9.963 -5.823 1.00 67.69 85 ALA A O 1
ATOM 679 N N . PRO A 1 86 ? -25.790 -9.201 -7.767 1.00 61.09 86 PRO A N 1
ATOM 680 C CA . PRO A 1 86 ? -26.302 -7.962 -7.189 1.00 61.09 86 PRO A CA 1
ATOM 681 C C . PRO A 1 86 ? -27.235 -8.280 -6.013 1.00 61.09 86 PRO A C 1
ATOM 683 O O . PRO A 1 86 ? -28.283 -8.893 -6.200 1.00 61.09 86 PRO A O 1
ATOM 686 N N . GLY A 1 87 ? -26.836 -7.898 -4.797 1.00 65.06 87 GLY A N 1
ATOM 687 C CA . GLY A 1 87 ? -27.594 -8.156 -3.566 1.00 65.06 87 GLY A CA 1
ATOM 688 C C . GLY A 1 87 ? -26.851 -8.963 -2.497 1.00 65.06 87 GLY A C 1
ATOM 689 O O . GLY A 1 87 ? -27.253 -8.919 -1.336 1.00 65.06 87 GLY A O 1
ATOM 690 N N . THR A 1 88 ? -25.742 -9.635 -2.821 1.00 61.00 88 THR A N 1
ATOM 691 C CA . THR A 1 88 ? -24.877 -10.257 -1.803 1.00 61.00 88 THR A CA 1
ATOM 692 C C . THR A 1 88 ? -23.764 -9.297 -1.394 1.00 61.00 88 THR A C 1
ATOM 694 O O . THR A 1 88 ? -22.726 -9.223 -2.048 1.00 61.00 88 THR A O 1
ATOM 697 N N . VAL A 1 89 ? -23.962 -8.550 -0.305 1.00 61.62 89 VAL A N 1
ATOM 698 C CA . VAL A 1 89 ? -22.869 -7.790 0.320 1.00 61.62 89 VAL A CA 1
ATOM 699 C C . VAL A 1 89 ? -21.950 -8.792 1.017 1.00 61.62 89 VAL A C 1
ATOM 701 O O . VAL A 1 89 ? -22.277 -9.306 2.086 1.00 61.62 89 VAL A O 1
ATOM 704 N N . VAL A 1 90 ? -20.800 -9.094 0.414 1.00 64.12 90 VAL A N 1
ATOM 705 C CA . VAL A 1 90 ? -19.738 -9.856 1.084 1.00 64.12 90 VAL A CA 1
ATOM 706 C C . VAL A 1 90 ? -19.083 -8.926 2.107 1.00 64.12 90 VAL A C 1
ATOM 708 O O . VAL A 1 90 ? -18.164 -8.174 1.787 1.00 64.12 90 VAL A O 1
ATOM 711 N N . VAL A 1 91 ? -19.604 -8.919 3.335 1.00 68.31 91 VAL A N 1
ATOM 712 C CA . VAL A 1 91 ? -19.025 -8.143 4.439 1.00 68.31 91 VAL A CA 1
ATOM 713 C C . VAL A 1 91 ? -17.768 -8.868 4.938 1.00 68.31 91 VAL A C 1
ATOM 715 O O . VAL A 1 91 ? -17.818 -10.086 5.134 1.00 68.31 91 VAL A O 1
ATOM 718 N N . PRO A 1 92 ? -16.640 -8.167 5.156 1.00 73.25 92 PRO A N 1
ATOM 719 C CA . PRO A 1 92 ? -15.459 -8.771 5.759 1.00 73.25 92 PRO A CA 1
ATOM 720 C C . PRO A 1 92 ? -15.794 -9.403 7.115 1.00 73.25 92 PRO A C 1
ATOM 722 O O . PRO A 1 92 ? -16.363 -8.747 7.985 1.00 73.25 92 PRO A O 1
ATOM 725 N N . VAL A 1 93 ? -15.431 -10.675 7.298 1.00 80.50 93 VAL A N 1
ATOM 726 C CA . VAL A 1 93 ? -15.558 -11.353 8.595 1.00 80.50 93 VAL A CA 1
ATOM 727 C C . VAL A 1 93 ? -14.524 -10.770 9.554 1.00 80.50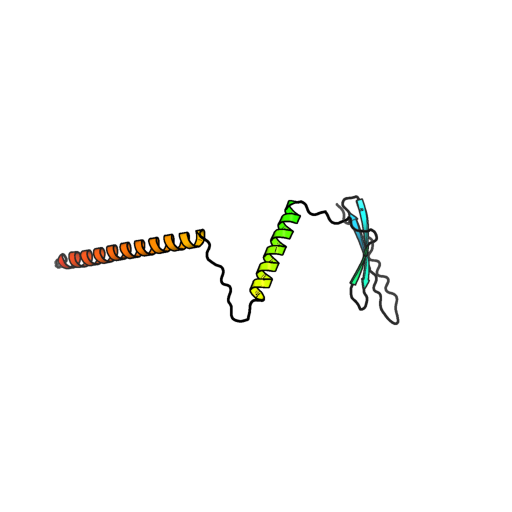 93 VAL A C 1
ATOM 729 O O . VAL A 1 93 ? -13.351 -10.625 9.200 1.00 80.50 93 VAL A O 1
ATOM 732 N N . ASP A 1 94 ? -14.950 -10.451 10.775 1.00 86.12 94 ASP A N 1
ATOM 733 C CA . ASP A 1 94 ? -14.050 -9.936 11.800 1.00 86.12 94 ASP A CA 1
ATOM 734 C C . ASP A 1 94 ? -12.935 -10.936 12.114 1.00 86.12 94 ASP A C 1
ATOM 736 O O . ASP A 1 94 ? -13.159 -12.130 12.332 1.00 86.12 94 ASP A O 1
ATOM 740 N N . SER A 1 95 ? -11.705 -10.429 12.189 1.00 89.94 95 SER A N 1
ATOM 741 C CA . SER A 1 95 ?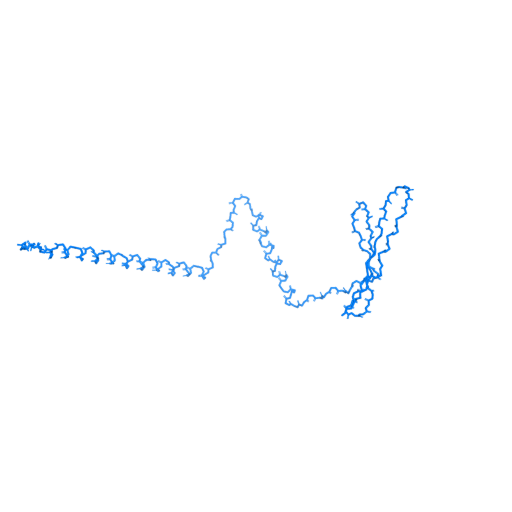 -10.578 -11.235 12.650 1.00 89.94 95 SER A CA 1
ATOM 742 C C . SER A 1 95 ? -10.709 -11.565 14.141 1.00 89.94 95 SER A C 1
ATOM 744 O O . SER A 1 95 ? -11.337 -10.837 14.911 1.00 89.94 95 SER A O 1
ATOM 746 N N . VAL A 1 96 ? -10.018 -12.617 14.593 1.00 92.00 96 VAL A N 1
ATOM 747 C CA . VAL A 1 96 ? -9.950 -12.985 16.021 1.00 92.00 96 VAL A CA 1
ATOM 748 C C . VAL A 1 96 ? -9.481 -11.810 16.889 1.00 92.00 96 VAL A C 1
ATOM 750 O O . VAL A 1 96 ? -9.966 -11.625 18.002 1.00 92.00 96 VAL A O 1
ATOM 753 N N . ALA A 1 97 ? -8.553 -10.995 16.380 1.00 91.50 97 ALA A N 1
ATOM 754 C CA . ALA A 1 97 ? -8.076 -9.806 17.079 1.00 91.50 97 ALA A CA 1
ATOM 755 C C . ALA A 1 97 ? -9.180 -8.750 17.240 1.00 91.50 97 ALA A C 1
ATOM 757 O O . ALA A 1 97 ? -9.318 -8.175 18.318 1.00 91.50 97 ALA A O 1
ATOM 758 N N . VAL A 1 98 ? -9.987 -8.535 16.196 1.00 94.75 98 VAL A N 1
ATOM 759 C CA . VAL A 1 98 ? -11.120 -7.600 16.231 1.00 94.75 98 VAL A CA 1
ATOM 760 C C . VAL A 1 98 ? -12.191 -8.089 17.203 1.00 94.75 98 VAL A C 1
ATOM 762 O O . VAL A 1 98 ? -12.648 -7.302 18.027 1.00 94.75 98 VAL A O 1
ATOM 765 N N . ASN A 1 99 ? -12.523 -9.382 17.193 1.00 94.75 99 ASN A N 1
ATOM 766 C CA . ASN A 1 99 ? -13.476 -9.950 18.152 1.00 94.75 99 ASN A CA 1
ATOM 767 C C . ASN A 1 99 ? -13.007 -9.755 19.599 1.00 94.75 99 ASN A C 1
ATOM 769 O O . ASN A 1 99 ? -13.734 -9.199 20.414 1.00 94.75 99 ASN A O 1
ATOM 773 N N . ARG A 1 100 ? -11.739 -10.069 19.895 1.00 95.31 100 ARG A N 1
ATOM 774 C CA . ARG A 1 100 ? -11.166 -9.834 21.233 1.00 95.31 100 ARG A CA 1
ATOM 775 C C . ARG A 1 100 ? -11.198 -8.363 21.644 1.00 95.31 100 ARG A C 1
ATOM 777 O O . ARG A 1 100 ? -11.400 -8.055 22.817 1.00 95.31 100 ARG A O 1
ATOM 784 N N . ALA A 1 101 ? -10.967 -7.449 20.701 1.00 96.69 101 ALA A N 1
ATOM 785 C CA . ALA A 1 101 ? -11.049 -6.019 20.971 1.00 96.69 101 ALA A CA 1
ATOM 786 C C . ALA A 1 101 ? -12.485 -5.592 21.310 1.00 96.69 101 ALA A C 1
ATOM 788 O O . ALA A 1 101 ? -12.670 -4.824 22.254 1.00 96.69 101 ALA A O 1
ATOM 789 N N . LYS A 1 102 ? -13.486 -6.127 20.598 1.00 96.12 102 LYS A N 1
ATOM 790 C CA . LYS A 1 102 ? -14.908 -5.901 20.894 1.00 96.12 102 LYS A CA 1
ATOM 791 C C . LYS A 1 102 ? -15.276 -6.399 22.288 1.00 96.12 102 LYS A C 1
ATOM 793 O O . LYS A 1 102 ? -15.856 -5.632 23.052 1.00 96.12 102 LYS A O 1
ATOM 798 N N . ASP A 1 103 ? -14.862 -7.610 22.649 1.00 97.44 103 ASP A N 1
ATOM 799 C CA . ASP A 1 103 ? -15.141 -8.187 23.970 1.00 97.44 103 ASP A CA 1
ATOM 800 C C . ASP A 1 103 ? -14.522 -7.340 25.087 1.00 97.44 103 ASP A C 1
ATOM 802 O O . ASP A 1 103 ? -15.191 -6.958 26.048 1.00 97.44 103 ASP A O 1
ATOM 806 N N . LYS A 1 104 ? -13.243 -6.969 24.933 1.00 97.62 104 LYS A N 1
ATOM 807 C CA . LYS A 1 104 ? -12.549 -6.099 25.891 1.00 97.62 104 LYS A CA 1
ATOM 808 C C . LYS A 1 104 ? -13.258 -4.755 26.041 1.00 97.62 104 LYS A C 1
ATOM 810 O O . LYS A 1 104 ? -13.390 -4.248 27.152 1.00 97.62 104 LYS A O 1
ATOM 815 N N . HIS A 1 105 ? -13.675 -4.166 24.927 1.00 97.94 105 HIS A N 1
ATOM 816 C CA . HIS A 1 105 ? -14.372 -2.891 24.924 1.00 97.94 105 HIS A CA 1
ATOM 817 C C . HIS A 1 105 ? -15.719 -3.004 25.639 1.00 97.94 105 HIS A C 1
ATOM 819 O O . HIS A 1 105 ? -15.996 -2.209 26.530 1.00 97.94 105 HIS A O 1
ATOM 825 N N . PHE A 1 106 ? -16.512 -4.031 25.333 1.00 98.00 106 PHE A N 1
ATOM 826 C CA . PHE A 1 106 ? -17.789 -4.286 25.995 1.00 98.00 106 PHE A CA 1
ATOM 827 C C . PHE A 1 106 ? -17.639 -4.398 27.521 1.00 98.00 106 PHE A C 1
ATOM 829 O O . PHE A 1 106 ? -18.357 -3.728 28.264 1.00 98.00 106 PHE A O 1
ATOM 836 N N . LEU A 1 107 ? -16.636 -5.148 27.987 1.00 98.12 107 LEU A N 1
ATOM 837 C CA . LEU A 1 107 ? -16.329 -5.277 29.416 1.00 98.12 107 LEU A CA 1
ATOM 838 C C . LEU A 1 107 ? -15.965 -3.935 30.072 1.00 98.12 107 LEU A C 1
ATOM 840 O O . LEU A 1 107 ? -16.379 -3.662 31.198 1.00 98.12 107 LEU A O 1
ATOM 844 N N . LEU A 1 108 ? -15.202 -3.080 29.383 1.00 98.12 108 LEU A N 1
ATOM 845 C CA . LEU A 1 108 ? -14.853 -1.751 29.894 1.00 98.12 108 LEU A CA 1
ATOM 846 C C . LEU A 1 108 ? -16.081 -0.845 30.011 1.00 98.12 108 LEU A C 1
ATOM 848 O O . LEU A 1 108 ? -16.226 -0.164 31.023 1.00 98.12 108 LEU A O 1
ATOM 852 N N . TYR A 1 109 ? -16.973 -0.865 29.018 1.00 97.69 109 TYR A N 1
ATOM 853 C CA . TYR A 1 109 ? -18.223 -0.102 29.074 1.00 97.69 109 TYR A CA 1
ATOM 854 C C . TYR A 1 109 ? -19.084 -0.513 30.260 1.00 97.69 109 TYR A C 1
ATOM 856 O O . TYR A 1 109 ? -19.576 0.350 30.984 1.00 97.69 109 TYR A O 1
ATOM 864 N N . GLN A 1 110 ? -19.225 -1.820 30.482 1.00 98.00 110 GLN A N 1
ATOM 865 C CA . GLN A 1 110 ? -19.984 -2.333 31.613 1.00 98.00 110 GLN A CA 1
ATOM 866 C C . GLN A 1 110 ? -19.389 -1.857 32.945 1.00 98.00 110 GLN A C 1
ATOM 868 O O . GLN A 1 110 ? -20.111 -1.323 33.784 1.00 98.00 110 GLN A O 1
ATOM 873 N N . LYS A 1 111 ? -18.064 -1.955 33.103 1.00 97.94 111 LYS A N 1
ATOM 874 C CA . LYS A 1 111 ? -17.375 -1.498 34.315 1.00 97.94 111 LYS A CA 1
ATOM 875 C C . LYS A 1 111 ? -17.593 -0.005 34.587 1.00 97.94 111 LYS A C 1
ATOM 877 O O . LYS A 1 111 ? -17.863 0.376 35.721 1.00 97.94 111 LYS A O 1
ATOM 882 N N . ILE A 1 112 ? -17.490 0.832 33.555 1.00 97.69 112 ILE A N 1
ATOM 883 C CA . ILE A 1 112 ? -17.697 2.283 33.684 1.00 97.69 112 ILE A CA 1
ATOM 884 C C . ILE A 1 112 ? -19.150 2.587 34.071 1.00 97.69 112 ILE A C 1
ATOM 886 O O . ILE A 1 112 ? -19.390 3.428 34.934 1.00 97.69 112 ILE A O 1
ATOM 890 N N . ALA A 1 113 ? -20.120 1.887 33.478 1.00 97.44 113 ALA A N 1
ATOM 891 C CA . ALA A 1 113 ? -21.530 2.060 33.818 1.00 97.44 113 ALA A CA 1
ATOM 892 C C . ALA A 1 113 ? -21.817 1.710 35.290 1.00 97.44 113 ALA A C 1
ATOM 894 O O . ALA A 1 113 ? -22.522 2.454 35.973 1.00 97.44 113 ALA A O 1
ATOM 895 N N . GLU A 1 114 ? -21.235 0.621 35.796 1.00 97.62 114 GLU A N 1
ATOM 896 C CA . GLU A 1 114 ? -21.349 0.215 37.203 1.00 97.62 114 GLU A CA 1
ATOM 897 C C . GLU A 1 114 ? -20.708 1.238 38.153 1.00 97.62 114 GLU A C 1
ATOM 899 O O . GLU A 1 114 ? -21.281 1.579 39.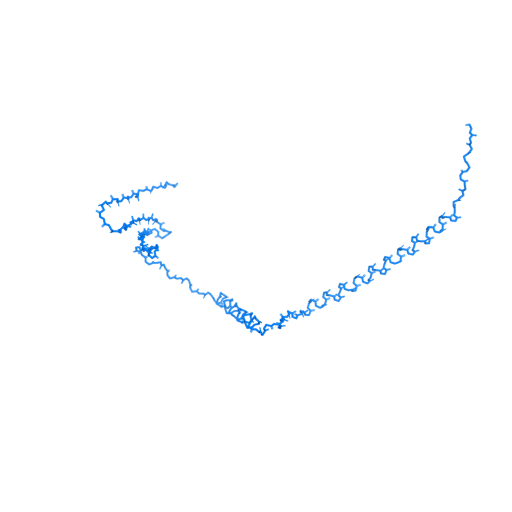191 1.00 97.62 114 GLU A O 1
ATOM 904 N N . GLU A 1 115 ? -19.536 1.763 37.795 1.00 97.75 115 GLU A N 1
ATOM 905 C CA . GLU A 1 115 ? -18.844 2.790 38.575 1.00 97.75 115 GLU A CA 1
ATOM 906 C C . GLU A 1 115 ? -19.651 4.093 38.632 1.00 97.75 115 GLU A C 1
ATOM 908 O O . GLU A 1 115 ? -19.859 4.648 39.711 1.00 97.75 115 GLU A O 1
ATOM 913 N N . HIS A 1 116 ? -20.204 4.531 37.500 1.00 97.44 116 HIS A N 1
ATOM 914 C CA . HIS A 1 116 ? -21.077 5.704 37.447 1.00 97.44 116 HIS A CA 1
ATOM 915 C C . HIS A 1 116 ? -22.358 5.513 38.270 1.00 97.44 116 HIS A C 1
ATOM 917 O O . HIS A 1 116 ? -22.783 6.447 38.950 1.00 97.44 116 HIS A O 1
ATOM 923 N N . ALA A 1 117 ? -22.949 4.314 38.268 1.00 97.44 117 ALA A N 1
ATOM 924 C CA . ALA A 1 117 ? -24.105 4.008 39.110 1.00 97.44 117 ALA A CA 1
ATOM 925 C C . ALA A 1 117 ? -23.765 4.106 40.608 1.00 97.44 117 ALA A C 1
ATOM 927 O O . ALA A 1 117 ? -24.555 4.634 41.392 1.00 97.44 117 ALA A O 1
ATOM 928 N N . ARG A 1 118 ? -22.569 3.654 41.011 1.00 97.00 118 ARG A N 1
ATOM 929 C CA . ARG A 1 118 ? -22.099 3.796 42.398 1.00 97.00 118 ARG A CA 1
ATOM 930 C C . ARG A 1 118 ? -21.882 5.248 42.799 1.00 97.00 118 ARG A C 1
ATOM 932 O O . ARG A 1 118 ? -22.318 5.633 43.881 1.00 97.00 118 ARG A O 1
ATOM 939 N N . ILE A 1 119 ? -21.243 6.039 41.941 1.00 96.88 119 ILE A N 1
ATOM 940 C CA . ILE A 1 119 ? -21.015 7.467 42.196 1.00 96.88 119 ILE A CA 1
ATOM 941 C C . ILE A 1 119 ? -22.355 8.202 42.321 1.00 96.88 119 ILE A C 1
ATOM 943 O O . ILE A 1 119 ? -22.531 8.999 43.238 1.00 96.88 119 ILE A O 1
ATOM 947 N N . ALA A 1 120 ? -23.327 7.899 41.454 1.00 95.06 120 ALA A N 1
ATOM 948 C CA . ALA A 1 120 ? -24.661 8.490 41.533 1.00 95.06 120 ALA A CA 1
ATOM 949 C C . ALA A 1 120 ? -25.342 8.197 42.883 1.00 95.06 120 ALA A C 1
ATOM 951 O O . ALA A 1 120 ? -25.812 9.124 43.539 1.00 95.06 120 ALA A O 1
ATOM 952 N N . ALA A 1 121 ? -25.312 6.941 43.341 1.00 94.81 121 ALA A N 1
ATOM 953 C CA . ALA A 1 121 ? -25.886 6.555 44.631 1.00 94.81 121 ALA A CA 1
ATOM 954 C C . ALA A 1 121 ? -25.181 7.226 45.828 1.00 94.81 121 ALA A C 1
ATOM 956 O O . ALA A 1 121 ? -25.839 7.625 46.788 1.00 94.81 121 ALA A O 1
ATOM 957 N N . GLN A 1 122 ? -23.851 7.377 45.775 1.00 93.56 122 GLN A N 1
ATOM 958 C CA . GLN A 1 122 ? -23.087 8.097 46.802 1.00 93.56 122 GLN A CA 1
ATOM 959 C C . GLN A 1 122 ? -23.493 9.571 46.869 1.00 93.56 122 GLN A C 1
ATOM 961 O O . GLN A 1 122 ? -23.796 10.070 47.950 1.00 93.56 122 GLN A O 1
ATOM 966 N N . LEU A 1 123 ? -23.569 10.242 45.717 1.00 93.56 123 LEU A N 1
ATOM 967 C CA . LEU A 1 123 ? -23.968 11.647 45.642 1.00 93.56 123 LEU A CA 1
ATOM 968 C C . LEU A 1 123 ? -25.407 11.871 46.125 1.00 93.56 123 LEU A C 1
ATOM 970 O O . LEU A 1 123 ? -25.691 12.896 46.737 1.00 93.56 123 LEU A O 1
ATOM 974 N N . GLU A 1 124 ? -26.328 10.940 45.869 1.00 90.81 124 GLU A N 1
ATOM 975 C CA . GLU A 1 124 ? -27.694 11.007 46.408 1.00 90.81 124 GLU A CA 1
ATOM 976 C C . GLU A 1 124 ? -27.722 10.853 47.935 1.00 90.81 124 GLU A C 1
ATOM 978 O O . GLU A 1 124 ? -28.389 11.634 48.617 1.00 90.81 124 GLU A O 1
ATOM 983 N N . ALA A 1 125 ? -26.961 9.903 48.486 1.00 89.69 125 ALA A N 1
ATOM 984 C CA . ALA A 1 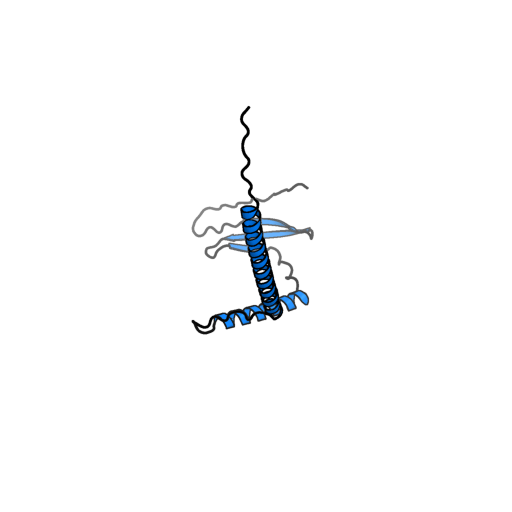125 ? -26.857 9.713 49.932 1.00 89.69 125 ALA A CA 1
ATOM 985 C C . ALA A 1 125 ? -26.220 10.925 50.637 1.00 89.69 125 ALA A C 1
ATOM 987 O O . ALA A 1 125 ? -26.700 11.349 51.688 1.00 89.69 125 ALA A O 1
ATOM 988 N N . GLU A 1 126 ? -25.174 11.515 50.050 1.00 89.19 126 GLU A N 1
ATOM 989 C CA . GLU A 1 126 ? -24.536 12.734 50.561 1.00 89.19 126 GLU A CA 1
ATOM 990 C C . GLU A 1 126 ? -25.476 13.943 50.524 1.00 89.19 126 GLU A C 1
ATOM 992 O O . GLU A 1 126 ? -25.511 14.715 51.484 1.00 89.19 126 GLU A O 1
ATOM 997 N N . LYS A 1 127 ? -26.274 14.103 49.457 1.00 87.38 127 LYS A N 1
ATOM 998 C CA . LYS A 1 127 ? -27.303 15.155 49.386 1.00 87.38 127 LYS A CA 1
ATOM 999 C C . LYS A 1 127 ? -28.303 15.027 50.531 1.00 87.38 127 LYS A C 1
ATOM 1001 O O . LYS A 1 127 ? -28.514 15.999 51.251 1.00 87.38 127 LYS A O 1
ATOM 1006 N N . LEU A 1 128 ? -28.843 13.827 50.751 1.00 85.94 128 LEU A N 1
ATOM 1007 C CA . LEU A 1 128 ? -29.791 13.560 51.838 1.00 85.94 128 LEU A CA 1
ATOM 1008 C C . LEU A 1 128 ? -29.174 13.805 53.226 1.00 85.94 128 LEU A C 1
ATOM 1010 O O . LEU A 1 128 ? -29.832 14.361 54.105 1.00 85.94 128 LEU A O 1
ATOM 1014 N N . ALA A 1 129 ? -27.908 13.427 53.431 1.00 82.88 129 ALA A N 1
ATOM 1015 C CA . ALA A 1 129 ? -27.203 13.673 54.689 1.00 82.88 129 ALA A CA 1
ATOM 1016 C C . ALA A 1 129 ? -26.983 15.175 54.947 1.00 82.88 129 ALA A C 1
ATOM 1018 O O . ALA A 1 129 ? -27.245 15.651 56.052 1.00 82.88 129 ALA A O 1
ATOM 1019 N N . ASN A 1 130 ? -26.560 15.929 53.926 1.00 74.94 130 ASN A N 1
ATOM 1020 C CA . ASN A 1 130 ? -26.342 17.372 54.038 1.00 74.94 130 ASN A CA 1
ATOM 1021 C C . ASN A 1 130 ? -27.649 18.145 54.267 1.00 74.94 130 ASN A C 1
ATOM 1023 O O . ASN A 1 130 ? -27.678 19.036 55.120 1.00 74.94 130 ASN A O 1
ATOM 1027 N N . GLU A 1 131 ? -28.734 17.783 53.574 1.00 70.62 131 GLU A N 1
ATOM 1028 C CA . GLU A 1 131 ? -30.071 18.361 53.783 1.00 70.62 131 GLU A CA 1
ATOM 1029 C C . GLU A 1 131 ? -30.573 18.142 55.222 1.00 70.62 131 GLU A C 1
ATOM 1031 O O . GLU A 1 131 ? -31.184 19.037 55.804 1.00 70.62 131 GLU A O 1
ATOM 1036 N N . GLY A 1 132 ? -30.243 17.002 55.842 1.00 59.75 132 GLY A N 1
ATOM 1037 C CA . GLY A 1 132 ? -30.574 16.707 57.241 1.00 59.75 132 GLY A CA 1
ATOM 1038 C C . GLY A 1 132 ? -29.768 17.490 58.292 1.00 59.75 132 GLY A C 1
ATOM 1039 O O . GLY A 1 132 ? -30.191 17.566 59.445 1.00 59.75 132 GLY A O 1
ATOM 1040 N N . THR A 1 133 ? -28.627 18.085 57.923 1.00 56.88 133 THR A N 1
ATOM 1041 C CA . THR A 1 133 ? -27.723 18.807 58.849 1.00 56.88 133 THR A CA 1
ATOM 1042 C C . THR A 1 133 ? -27.740 20.334 58.725 1.00 56.88 133 THR A C 1
ATOM 1044 O O . THR A 1 133 ? -27.042 21.015 59.480 1.00 56.88 133 THR A O 1
ATOM 1047 N N . ALA A 1 134 ? -28.544 20.903 57.823 1.00 49.97 134 ALA A N 1
ATOM 1048 C CA . ALA A 1 134 ? -28.672 22.351 57.672 1.00 49.97 134 ALA A CA 1
ATOM 1049 C C . ALA A 1 134 ? -29.425 22.981 58.867 1.00 49.97 134 ALA A C 1
ATOM 1051 O O . ALA A 1 134 ? -30.649 23.108 58.860 1.00 49.97 134 ALA A O 1
ATOM 1052 N N . GLN A 1 135 ? -28.698 23.392 59.912 1.00 55.81 135 GLN A N 1
ATOM 1053 C CA . GLN A 1 135 ? -29.248 24.271 60.950 1.00 55.81 135 GLN A CA 1
ATOM 1054 C C . GLN A 1 135 ? -29.453 25.697 60.407 1.00 55.81 135 GLN A C 1
ATOM 1056 O O . GLN A 1 135 ? -28.612 26.183 59.645 1.00 55.81 135 GLN A O 1
ATOM 1061 N N . PRO A 1 136 ? -30.530 26.406 60.803 1.00 47.72 136 PRO A N 1
ATOM 1062 C CA . PRO A 1 136 ? -30.747 27.784 60.384 1.00 47.72 136 PRO A CA 1
ATOM 1063 C C . PRO A 1 136 ? -29.677 28.684 61.010 1.00 47.72 136 PRO A C 1
ATOM 1065 O O . PRO A 1 136 ? -29.617 28.851 62.227 1.00 47.72 136 PRO A O 1
ATOM 1068 N N . ILE A 1 137 ? -28.834 29.288 60.171 1.00 51.81 137 ILE A N 1
ATOM 1069 C CA . ILE A 1 137 ? -27.922 30.355 60.586 1.00 51.81 137 ILE A CA 1
ATOM 1070 C C . ILE A 1 137 ? -28.791 31.572 60.935 1.00 51.81 137 ILE A C 1
ATOM 1072 O O . ILE A 1 137 ? -29.235 32.308 60.055 1.00 51.81 137 ILE A O 1
ATOM 1076 N N . LEU A 1 138 ? -29.081 31.759 62.224 1.00 49.84 138 LEU A N 1
ATOM 1077 C CA . LEU A 1 138 ? -29.698 32.977 62.746 1.00 49.84 138 LEU A CA 1
ATOM 1078 C C . LEU A 1 138 ? -28.701 34.133 62.585 1.00 49.84 138 LEU A C 1
ATOM 1080 O O . LEU A 1 138 ? -27.719 34.222 63.320 1.00 49.84 138 LEU A O 1
ATOM 1084 N N . LEU A 1 139 ? -28.961 35.024 61.624 1.00 46.16 139 LEU A N 1
ATOM 1085 C CA . LEU A 1 139 ? -28.321 36.337 61.567 1.00 46.16 139 LEU A CA 1
ATOM 1086 C C . LEU A 1 139 ? -28.698 37.119 62.837 1.00 46.16 139 LEU A C 1
ATOM 1088 O O . LEU A 1 139 ? -29.806 37.646 62.942 1.00 46.16 139 LEU A O 1
ATOM 1092 N N . GLN A 1 140 ? -27.775 37.219 63.792 1.00 45.12 140 GLN A N 1
ATOM 1093 C CA . GLN A 1 140 ? -27.840 38.236 64.839 1.00 45.12 140 GLN A CA 1
ATOM 1094 C C . GLN A 1 140 ? -27.456 39.583 64.221 1.00 45.12 140 GLN A C 1
ATOM 1096 O O . GLN A 1 140 ? -26.299 39.822 63.881 1.00 45.12 140 GLN A O 1
ATOM 1101 N N . GLN A 1 141 ? -28.463 40.435 64.030 1.00 42.66 141 GLN A N 1
ATOM 1102 C CA . GLN A 1 141 ? -28.289 41.838 63.673 1.00 42.66 141 GLN A CA 1
ATOM 1103 C C . GLN A 1 141 ? -27.809 42.607 64.913 1.00 42.66 141 GLN A C 1
ATOM 1105 O O . GLN A 1 141 ? -28.467 42.560 65.953 1.00 42.66 141 GLN A O 1
ATOM 1110 N N . HIS A 1 142 ? -26.669 43.286 64.786 1.00 48.09 142 HIS A N 1
ATOM 1111 C CA . HIS A 1 142 ? -26.194 44.339 65.685 1.00 48.09 142 HIS A CA 1
ATOM 1112 C C . HIS A 1 142 ? -26.226 45.674 64.944 1.00 48.09 142 HIS A C 1
ATOM 1114 O O . HIS A 1 142 ? -25.944 45.661 63.723 1.00 48.09 142 HIS A O 1
#

Foldseek 3Di:
DDDDDPDPDFDDDDDDDDDQRKDKDWDQDPVRDIWMWIWTQDPVGIDTDIPDDDDDDDDDDPVRVVVVVVVVVVVVVVVVQVPPDPPDDPDDDDDPVRVVVVVVVVVVVVVVVVVVVVVVVVVVVVVVVVVVPDDDPDPDDD

Secondary structure (DSSP, 8-state):
---------------SS----EEEEEEE-TTS-EEEEEEEEETTEEEEEESSPPPPPPPPPHHHHHHHHHHHHHHHHHHHHHTS-TT---PPPPPHHHHHHHHHHHHHHHHHHHHHHHHHHHHHHHHHHHHHH---------